Protein AF-A0A937D3V2-F1 (afdb_monomer_lite)

Structure (mmCIF, N/CA/C/O backbone):
data_AF-A0A937D3V2-F1
#
_entry.id   AF-A0A937D3V2-F1
#
loop_
_atom_site.group_PDB
_atom_site.id
_atom_site.type_symbol
_atom_site.label_atom_id
_atom_site.label_alt_id
_atom_site.label_comp_id
_atom_site.label_asym_id
_atom_site.label_entity_id
_atom_site.label_seq_id
_atom_site.pdbx_PDB_ins_code
_atom_site.Cartn_x
_atom_site.Cartn_y
_atom_site.Cartn_z
_atom_site.occupancy
_atom_site.B_iso_or_equiv
_atom_site.auth_seq_id
_atom_site.auth_comp_id
_atom_site.auth_asym_id
_atom_site.auth_atom_id
_atom_site.pdbx_PDB_model_num
ATOM 1 N N . MET A 1 1 ? -9.330 6.520 34.100 1.00 64.31 1 MET A N 1
ATOM 2 C CA . MET A 1 1 ? -9.256 5.216 33.395 1.00 64.31 1 MET A CA 1
ATOM 3 C C . MET A 1 1 ? -10.023 5.202 32.076 1.00 64.31 1 MET A C 1
ATOM 5 O O . MET A 1 1 ? -9.396 4.902 31.078 1.00 64.31 1 MET A O 1
ATOM 9 N N . VAL A 1 2 ? -11.310 5.580 32.024 1.00 70.69 2 VAL A N 1
ATOM 10 C CA . VAL A 1 2 ? -12.111 5.593 30.771 1.00 70.69 2 VAL A CA 1
ATOM 11 C C . VAL A 1 2 ? -11.516 6.501 29.679 1.00 70.69 2 VAL A C 1
ATOM 13 O O . VAL A 1 2 ? -11.455 6.108 28.523 1.00 70.69 2 VAL A O 1
ATOM 16 N N . ILE A 1 3 ? -11.021 7.685 30.055 1.00 79.56 3 ILE A N 1
ATOM 17 C CA . ILE A 1 3 ? -10.392 8.631 29.115 1.00 79.56 3 ILE A CA 1
ATOM 18 C C . ILE A 1 3 ? -9.061 8.080 28.572 1.00 79.56 3 ILE A C 1
ATOM 20 O O . ILE A 1 3 ? -8.783 8.209 27.387 1.00 79.56 3 ILE A O 1
ATOM 24 N N . LEU A 1 4 ? -8.272 7.401 29.416 1.00 80.62 4 LEU A N 1
ATOM 25 C CA . LEU A 1 4 ? -6.982 6.817 29.028 1.00 80.62 4 LEU A CA 1
ATOM 26 C C . LEU A 1 4 ? -7.155 5.642 28.048 1.00 80.62 4 LEU A C 1
ATOM 28 O O . LEU A 1 4 ? -6.421 5.560 27.070 1.00 80.62 4 LEU A O 1
ATOM 32 N N . SER A 1 5 ? -8.141 4.761 28.273 1.00 79.25 5 SER A N 1
ATOM 33 C CA . SER A 1 5 ? -8.431 3.654 27.348 1.00 79.25 5 SER A CA 1
ATOM 34 C C . SER A 1 5 ? -8.969 4.149 26.005 1.00 79.25 5 SER A C 1
ATOM 36 O O . SER A 1 5 ? -8.594 3.608 24.969 1.00 79.25 5 SER A O 1
ATOM 38 N N . GLY A 1 6 ? -9.799 5.199 26.011 1.00 78.81 6 GLY A N 1
ATOM 39 C CA . GLY A 1 6 ? -10.282 5.842 24.787 1.00 78.81 6 GLY A CA 1
ATOM 40 C C . GLY A 1 6 ? -9.163 6.515 23.986 1.00 78.81 6 GLY A C 1
ATOM 41 O O . GLY A 1 6 ? -9.109 6.355 22.771 1.00 78.81 6 GLY A O 1
ATOM 42 N N . LEU A 1 7 ? -8.232 7.199 24.662 1.00 87.12 7 LEU A N 1
ATOM 43 C CA . LEU A 1 7 ? -7.046 7.797 24.036 1.00 87.12 7 LEU A CA 1
ATOM 44 C C . LEU A 1 7 ? -6.135 6.743 23.401 1.00 87.12 7 LEU A C 1
ATOM 46 O O . LEU A 1 7 ? -5.733 6.909 22.254 1.00 87.12 7 LEU A O 1
ATOM 50 N N . LEU A 1 8 ? -5.847 5.648 24.112 1.00 85.44 8 LEU A N 1
ATOM 51 C CA . LEU A 1 8 ? -5.021 4.558 23.586 1.00 85.44 8 LEU A CA 1
ATOM 52 C C . LEU A 1 8 ? -5.670 3.894 22.363 1.00 85.44 8 LEU A C 1
ATOM 54 O O . LEU A 1 8 ? -5.000 3.677 21.356 1.00 85.44 8 LEU A O 1
ATOM 58 N N . PHE A 1 9 ? -6.978 3.621 22.429 1.00 86.31 9 PHE A N 1
ATOM 59 C CA . PHE A 1 9 ? -7.747 3.124 21.288 1.00 86.31 9 PHE A CA 1
ATOM 60 C C . PHE A 1 9 ? -7.677 4.094 20.104 1.00 86.31 9 PHE A C 1
ATOM 62 O O . PHE A 1 9 ? -7.380 3.668 18.994 1.00 86.31 9 PHE A O 1
ATOM 69 N N . GLY A 1 10 ? -7.904 5.389 20.341 1.00 84.19 10 GLY A N 1
ATOM 70 C CA . GLY A 1 10 ? -7.857 6.411 19.299 1.00 84.19 10 GLY A CA 1
ATOM 71 C C . GLY A 1 10 ? -6.494 6.481 18.616 1.00 84.19 10 GLY A C 1
ATOM 72 O O . GLY A 1 10 ? -6.436 6.504 17.392 1.00 84.19 10 GLY A O 1
ATOM 73 N N . LEU A 1 11 ? -5.402 6.438 19.388 1.00 87.94 11 LEU A N 1
ATOM 74 C CA . LEU A 1 11 ? -4.036 6.472 18.858 1.00 87.94 11 LEU A CA 1
ATOM 75 C C . LEU A 1 11 ? -3.717 5.231 18.013 1.00 87.94 11 LEU A C 1
ATOM 77 O O . LEU A 1 11 ? -3.179 5.351 16.915 1.00 87.94 11 LEU A O 1
ATOM 81 N N . LEU A 1 12 ? -4.081 4.045 18.510 1.00 84.00 12 LEU A N 1
ATOM 82 C CA . LEU A 1 12 ? -3.891 2.782 17.794 1.00 84.00 12 LEU A CA 1
ATOM 83 C C . LEU A 1 12 ? -4.742 2.723 16.525 1.00 84.00 12 LEU A C 1
ATOM 85 O O . LEU A 1 12 ? -4.252 2.286 15.491 1.00 84.00 12 LEU A O 1
ATOM 89 N N . ALA A 1 13 ? -5.987 3.199 16.578 1.00 83.69 13 ALA A N 1
ATOM 90 C CA . ALA A 1 13 ? -6.868 3.265 15.420 1.00 83.69 13 ALA A CA 1
ATOM 91 C C . ALA A 1 13 ? -6.346 4.252 14.365 1.00 83.69 13 ALA A C 1
ATOM 93 O O . ALA A 1 13 ? -6.393 3.941 13.176 1.00 83.69 13 ALA A O 1
ATOM 94 N N . LEU A 1 14 ? -5.810 5.405 14.782 1.00 87.62 14 LEU A N 1
ATOM 95 C CA . LEU A 1 14 ? -5.162 6.375 13.894 1.00 87.62 14 LEU A CA 1
ATOM 96 C C . LEU A 1 14 ? -3.923 5.784 13.227 1.00 87.62 14 LEU A C 1
ATOM 98 O O . LEU A 1 14 ? -3.788 5.882 12.012 1.00 87.62 14 LEU A O 1
ATOM 102 N N . LEU A 1 15 ? -3.052 5.134 14.001 1.00 86.94 15 LEU A N 1
ATOM 103 C CA . LEU A 1 15 ? -1.843 4.506 13.477 1.00 86.94 15 LEU A CA 1
ATOM 104 C C . LEU A 1 15 ? -2.177 3.352 12.521 1.00 86.94 15 LEU A C 1
ATOM 106 O O . LEU A 1 15 ? -1.596 3.255 11.446 1.00 86.94 15 LEU A O 1
ATOM 110 N N . TRP A 1 16 ? -3.152 2.517 12.883 1.00 84.38 16 TRP A N 1
ATOM 111 C CA . TRP A 1 16 ? -3.638 1.414 12.055 1.00 84.38 16 TRP A CA 1
ATOM 112 C C . TRP A 1 16 ? -4.267 1.907 10.749 1.00 84.38 16 TRP A C 1
ATOM 114 O O . TRP A 1 16 ? -3.955 1.401 9.673 1.00 84.38 16 TRP A O 1
ATOM 124 N N . THR A 1 17 ? -5.118 2.932 10.830 1.00 84.25 17 THR A N 1
ATOM 125 C CA . THR A 1 17 ? -5.784 3.520 9.660 1.00 84.25 17 THR A CA 1
ATOM 126 C C . THR A 1 17 ? -4.788 4.239 8.761 1.00 84.25 17 THR A C 1
ATOM 128 O O . THR A 1 17 ? -4.823 4.050 7.550 1.00 84.25 17 THR A O 1
ATOM 131 N N . GLY A 1 18 ? -3.862 5.004 9.342 1.00 83.94 18 GLY A N 1
ATOM 132 C CA . GLY A 1 18 ? -2.784 5.653 8.603 1.00 83.94 18 GLY A CA 1
ATOM 133 C C . GLY A 1 18 ? -1.865 4.642 7.918 1.00 83.94 18 GLY A C 1
ATOM 134 O O . GLY A 1 18 ? -1.518 4.830 6.758 1.00 83.94 18 GLY A O 1
ATOM 135 N N . GLY A 1 19 ? -1.532 3.537 8.592 1.00 78.69 19 GLY A N 1
ATOM 136 C CA . GLY A 1 19 ? -0.739 2.451 8.016 1.00 78.69 19 GLY A CA 1
ATOM 137 C C . GLY A 1 19 ? -1.438 1.756 6.846 1.00 78.69 19 GLY A C 1
ATOM 138 O O . GLY A 1 19 ? -0.831 1.577 5.793 1.00 78.69 19 GLY A O 1
ATOM 139 N N . ALA A 1 20 ? -2.723 1.419 6.995 1.00 83.19 20 ALA A N 1
ATOM 140 C CA . ALA A 1 20 ? -3.514 0.826 5.916 1.00 83.19 20 ALA A CA 1
ATOM 141 C C . ALA A 1 20 ? -3.646 1.774 4.713 1.00 83.19 20 ALA A C 1
ATOM 143 O O . ALA A 1 20 ? -3.481 1.345 3.574 1.00 83.19 20 ALA A O 1
ATOM 144 N N . PHE A 1 21 ? -3.879 3.065 4.969 1.00 86.06 21 PHE A N 1
ATOM 145 C CA . PHE A 1 21 ? -3.947 4.094 3.933 1.00 86.06 21 PHE A CA 1
ATOM 146 C C . PHE A 1 21 ? -2.617 4.238 3.183 1.00 86.06 21 PHE A C 1
ATOM 148 O O . PHE A 1 21 ? -2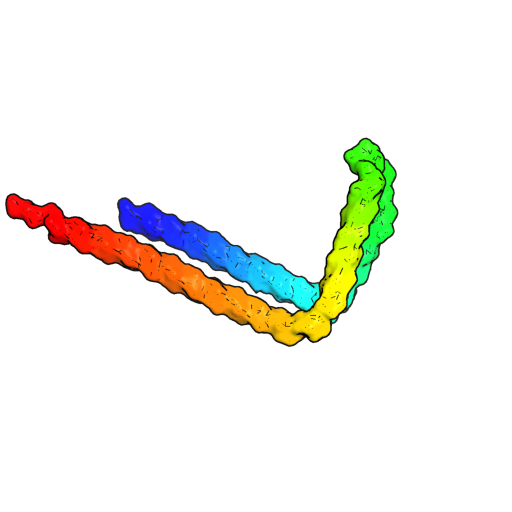.589 4.149 1.959 1.00 86.06 21 PHE A O 1
ATOM 155 N N . ALA A 1 22 ? -1.505 4.385 3.908 1.00 83.44 22 ALA A N 1
ATOM 156 C CA . ALA A 1 22 ? -0.179 4.513 3.309 1.00 83.44 22 ALA A CA 1
ATOM 157 C C . ALA A 1 22 ? 0.191 3.285 2.465 1.00 83.44 22 ALA A C 1
ATOM 159 O O . ALA A 1 22 ? 0.756 3.421 1.382 1.00 83.44 22 ALA A O 1
ATOM 160 N N . PHE A 1 23 ? -0.154 2.085 2.938 1.00 80.62 23 PHE A N 1
ATOM 161 C CA . PHE A 1 23 ? 0.087 0.855 2.193 1.00 80.62 23 PHE A CA 1
ATOM 162 C C . PHE A 1 23 ? -0.790 0.755 0.935 1.00 80.62 23 PHE A C 1
ATOM 164 O O . PHE A 1 23 ? -0.292 0.368 -0.120 1.00 80.62 23 PHE A O 1
ATOM 171 N N . ALA A 1 24 ? -2.069 1.138 1.011 1.00 82.00 24 ALA A N 1
ATOM 172 C CA . ALA A 1 24 ? -2.956 1.175 -0.153 1.00 82.00 24 ALA A CA 1
ATOM 173 C C . ALA A 1 24 ? -2.449 2.151 -1.229 1.00 82.00 24 ALA A C 1
ATOM 175 O O . ALA A 1 24 ? -2.351 1.765 -2.392 1.00 82.00 24 ALA A O 1
ATOM 176 N N . GLU A 1 25 ? -2.052 3.366 -0.837 1.00 85.12 25 GLU A N 1
ATOM 177 C CA . GLU A 1 25 ? -1.466 4.358 -1.749 1.00 85.12 25 GLU A CA 1
ATOM 178 C C . GLU A 1 25 ? -0.160 3.853 -2.375 1.00 85.12 25 GLU A C 1
ATOM 180 O O . GLU A 1 25 ? 0.016 3.945 -3.587 1.00 85.12 25 GLU A O 1
ATOM 185 N N . LEU A 1 26 ? 0.726 3.221 -1.593 1.00 82.19 26 LEU A N 1
ATOM 186 C CA . LEU A 1 26 ? 1.947 2.594 -2.116 1.00 82.19 26 LEU A CA 1
ATOM 187 C C . LEU A 1 26 ? 1.648 1.543 -3.193 1.00 82.19 26 LEU A C 1
ATOM 189 O O . LEU A 1 26 ? 2.311 1.517 -4.231 1.00 82.19 26 LEU A O 1
ATOM 193 N N . VAL A 1 27 ? 0.644 0.690 -2.970 1.00 82.31 27 VAL A N 1
ATOM 194 C CA . VAL A 1 27 ? 0.223 -0.325 -3.947 1.00 82.31 27 VAL A CA 1
ATOM 195 C C . VAL A 1 27 ? -0.379 0.329 -5.194 1.00 82.31 27 VAL A C 1
ATOM 197 O O . VAL A 1 27 ? -0.054 -0.079 -6.309 1.00 82.31 27 VAL A O 1
ATOM 200 N N . GLN A 1 28 ? -1.222 1.353 -5.037 1.00 81.94 28 GLN A N 1
ATOM 201 C CA . GLN A 1 28 ? -1.853 2.050 -6.162 1.00 81.94 28 GLN A CA 1
ATOM 202 C C . GLN A 1 28 ? -0.835 2.820 -7.009 1.00 81.94 28 GLN A C 1
ATOM 204 O O . GLN A 1 28 ? -0.833 2.678 -8.234 1.00 81.94 28 GLN A O 1
ATOM 209 N N . TRP A 1 29 ? 0.061 3.580 -6.378 1.00 80.69 29 TRP A N 1
ATOM 210 C CA . TRP A 1 29 ? 1.124 4.310 -7.071 1.00 80.69 29 TRP A CA 1
ATOM 211 C C . TRP A 1 29 ? 2.109 3.353 -7.730 1.00 80.69 29 TRP A C 1
ATOM 213 O O . TRP A 1 29 ? 2.498 3.575 -8.873 1.00 80.69 29 TRP A O 1
ATOM 223 N N . GLY A 1 30 ? 2.464 2.254 -7.057 1.00 77.69 30 GLY A N 1
ATOM 224 C CA . GLY A 1 30 ? 3.295 1.200 -7.633 1.00 77.69 30 GLY A CA 1
ATOM 225 C C . GLY A 1 30 ? 2.657 0.585 -8.879 1.00 77.69 30 GLY A C 1
ATOM 226 O O . GLY A 1 30 ? 3.308 0.471 -9.916 1.00 77.69 30 GLY A O 1
ATOM 227 N N . ALA A 1 31 ? 1.364 0.261 -8.825 1.00 76.81 31 ALA A N 1
ATOM 228 C CA . ALA A 1 31 ? 0.634 -0.276 -9.970 1.00 76.81 31 ALA A CA 1
ATOM 229 C C . ALA A 1 31 ? 0.554 0.724 -11.139 1.00 76.81 31 ALA A C 1
ATOM 231 O O . ALA A 1 31 ? 0.760 0.335 -12.286 1.00 76.81 31 ALA A O 1
ATOM 232 N N . GLN A 1 32 ? 0.314 2.012 -10.869 1.00 76.12 32 GLN A N 1
ATOM 233 C CA . GLN A 1 32 ? 0.308 3.066 -11.894 1.00 76.12 32 GLN A CA 1
ATOM 234 C C . GLN A 1 32 ? 1.697 3.296 -12.507 1.00 76.12 32 GLN A C 1
ATOM 236 O O . GLN A 1 32 ? 1.827 3.418 -13.727 1.00 76.12 32 GLN A O 1
ATOM 241 N N . ALA A 1 33 ? 2.746 3.313 -11.682 1.00 75.88 33 ALA A N 1
ATOM 242 C CA . ALA A 1 33 ? 4.130 3.431 -12.128 1.00 75.88 33 ALA A CA 1
ATOM 243 C C . ALA A 1 33 ? 4.516 2.269 -13.056 1.00 75.88 33 ALA A C 1
ATOM 245 O O . ALA A 1 33 ? 5.103 2.493 -14.113 1.00 75.88 33 ALA A O 1
ATOM 246 N N . LEU A 1 34 ? 4.110 1.044 -12.716 1.00 72.94 34 LEU A N 1
ATOM 247 C CA . LEU A 1 34 ? 4.319 -0.134 -13.557 1.00 72.94 34 LEU A CA 1
ATOM 248 C C . LEU A 1 34 ? 3.484 -0.086 -14.848 1.00 72.94 34 LEU A C 1
ATOM 250 O O . LEU A 1 34 ? 4.009 -0.381 -15.918 1.00 72.94 34 LEU A O 1
ATOM 254 N N . ALA A 1 35 ? 2.215 0.332 -14.773 1.00 72.25 35 ALA A N 1
ATOM 255 C CA . ALA A 1 35 ? 1.322 0.427 -15.932 1.00 72.25 35 ALA A CA 1
ATOM 256 C C . ALA A 1 35 ? 1.761 1.497 -16.944 1.00 72.25 35 ALA A C 1
ATOM 258 O O . ALA A 1 35 ? 1.588 1.318 -18.147 1.00 72.25 35 ALA A O 1
ATOM 259 N N . SER A 1 36 ? 2.346 2.601 -16.470 1.00 73.44 36 SER A N 1
ATOM 260 C CA . SER A 1 36 ? 2.877 3.658 -17.337 1.00 73.44 36 SER A CA 1
ATOM 261 C C . SER A 1 36 ? 4.165 3.262 -18.067 1.00 73.44 36 SER A C 1
ATOM 263 O O . SER A 1 36 ? 4.513 3.915 -19.050 1.00 73.44 36 SER A O 1
ATOM 265 N N . GLY A 1 37 ? 4.882 2.225 -17.603 1.00 67.25 37 GLY A N 1
ATOM 266 C CA . GLY A 1 37 ? 6.162 1.744 -18.146 1.00 67.25 37 GLY A CA 1
ATOM 267 C C . GLY A 1 37 ? 7.341 2.709 -17.944 1.00 67.25 37 GLY A C 1
ATOM 268 O O . GLY A 1 37 ? 8.416 2.304 -17.505 1.00 67.25 37 GLY A O 1
ATOM 269 N N . GLY A 1 38 ? 7.123 4.006 -18.165 1.00 73.56 38 GLY A N 1
ATOM 270 C CA . GLY A 1 38 ? 8.148 5.045 -18.126 1.00 73.56 38 GLY A CA 1
ATOM 271 C C . GLY A 1 38 ? 8.770 5.279 -16.750 1.00 73.56 38 GLY A C 1
ATOM 272 O O . GLY A 1 38 ? 9.921 5.703 -16.675 1.00 73.56 38 GLY A O 1
ATOM 273 N N . ALA A 1 39 ? 8.073 4.967 -15.652 1.00 74.75 39 ALA A N 1
ATOM 274 C CA . ALA A 1 39 ? 8.644 5.088 -14.309 1.00 74.75 39 ALA A CA 1
ATOM 275 C C . ALA A 1 39 ? 9.756 4.052 -14.057 1.00 74.75 39 ALA A C 1
ATOM 277 O O . ALA A 1 39 ? 10.786 4.384 -13.469 1.00 74.75 39 ALA A O 1
ATOM 278 N N . VAL A 1 40 ? 9.584 2.820 -14.554 1.00 75.69 40 VAL A N 1
ATOM 279 C CA . VAL A 1 40 ? 10.596 1.754 -14.457 1.00 75.69 40 VAL A CA 1
ATOM 280 C C . VAL A 1 40 ? 11.814 2.101 -15.308 1.00 75.69 40 VAL A C 1
ATOM 282 O O . VAL A 1 40 ? 12.943 1.978 -14.837 1.00 75.69 40 VAL A O 1
ATOM 285 N N . ASP A 1 41 ? 11.597 2.603 -16.525 1.00 79.38 41 ASP A N 1
ATOM 286 C CA . ASP A 1 41 ? 12.685 3.011 -17.420 1.00 79.38 41 ASP A CA 1
ATOM 287 C C . ASP A 1 41 ? 13.452 4.229 -16.869 1.00 79.38 41 ASP A C 1
ATOM 289 O O . ASP A 1 41 ? 14.682 4.267 -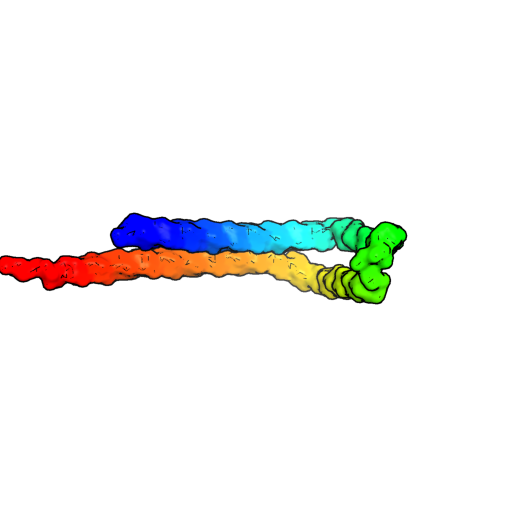16.920 1.00 79.38 41 ASP A O 1
ATOM 293 N N . THR A 1 42 ? 12.752 5.183 -16.245 1.00 82.81 42 THR A N 1
ATOM 294 C CA . THR A 1 42 ? 13.372 6.337 -15.568 1.00 82.81 42 THR A CA 1
ATOM 295 C C . THR A 1 42 ? 14.203 5.899 -14.360 1.00 82.81 42 THR A C 1
ATOM 297 O O . THR A 1 42 ? 15.344 6.334 -14.204 1.00 82.81 42 THR A O 1
ATOM 300 N N . ALA A 1 43 ? 13.671 5.004 -13.519 1.00 80.19 43 ALA A N 1
ATOM 301 C CA . ALA A 1 43 ? 14.394 4.459 -12.370 1.00 80.19 43 ALA A CA 1
ATOM 302 C C . ALA A 1 43 ? 15.644 3.678 -12.803 1.00 80.19 43 ALA A C 1
ATOM 304 O O . ALA A 1 43 ? 16.705 3.811 -12.190 1.00 80.19 43 ALA A O 1
ATOM 305 N N . ARG A 1 44 ? 15.546 2.919 -13.902 1.00 83.00 44 ARG A N 1
ATOM 306 C CA . ARG A 1 44 ? 16.682 2.214 -14.505 1.00 83.00 44 ARG A CA 1
ATOM 307 C C . ARG A 1 44 ? 17.749 3.193 -14.991 1.00 83.00 44 ARG A C 1
ATOM 309 O O . ARG A 1 44 ? 18.920 3.007 -14.677 1.00 83.00 44 ARG A O 1
ATOM 316 N N . GLY A 1 45 ? 17.341 4.261 -15.681 1.00 84.06 45 GLY A N 1
ATOM 317 C CA . GLY A 1 45 ? 18.241 5.322 -16.134 1.00 84.06 45 GLY A CA 1
ATOM 318 C C . GLY A 1 45 ? 19.028 5.952 -14.983 1.00 84.06 45 GLY A C 1
ATOM 319 O O . GLY A 1 45 ? 20.250 6.069 -15.068 1.00 84.06 45 GLY A O 1
ATOM 320 N N . LEU A 1 46 ? 18.352 6.265 -13.873 1.00 83.69 46 LEU A N 1
ATOM 321 C CA . LEU A 1 46 ? 18.983 6.800 -12.661 1.00 83.69 46 LEU A CA 1
ATOM 322 C C . LEU A 1 46 ? 19.948 5.804 -12.005 1.00 83.69 46 LEU A C 1
ATOM 324 O O . LEU A 1 46 ? 21.036 6.196 -11.588 1.00 83.69 46 LEU A O 1
ATOM 328 N N . ALA A 1 47 ? 19.581 4.521 -11.944 1.00 81.94 47 ALA A N 1
ATOM 329 C CA . ALA A 1 47 ? 20.431 3.474 -11.377 1.00 81.94 47 ALA A CA 1
ATOM 330 C C . ALA A 1 47 ? 21.715 3.242 -12.192 1.00 81.94 47 ALA A C 1
ATOM 332 O O . ALA A 1 47 ? 22.718 2.812 -11.631 1.00 81.94 47 ALA A O 1
ATOM 333 N N . THR A 1 48 ? 21.703 3.551 -13.492 1.00 82.88 48 THR A N 1
ATOM 334 C CA . THR A 1 48 ? 22.871 3.430 -14.381 1.00 82.88 48 THR A CA 1
ATOM 335 C C . THR A 1 48 ? 23.714 4.699 -14.495 1.00 82.88 48 THR A C 1
ATOM 337 O O . THR A 1 48 ? 24.720 4.693 -15.206 1.00 82.88 48 THR A O 1
ATOM 340 N N . LEU A 1 49 ? 23.330 5.794 -13.826 1.00 85.19 49 LEU A N 1
ATOM 341 C CA . LEU A 1 49 ? 24.116 7.021 -13.880 1.00 85.19 49 LEU A CA 1
ATOM 342 C C . LEU A 1 49 ? 25.525 6.784 -13.317 1.00 85.19 49 LEU A C 1
ATOM 344 O O . LEU A 1 49 ? 25.677 6.128 -12.278 1.00 85.19 49 LEU A O 1
ATOM 348 N N . PRO A 1 50 ? 26.564 7.328 -13.976 1.00 82.69 50 PRO A N 1
ATOM 349 C CA . PRO A 1 50 ? 27.918 7.231 -13.468 1.00 82.69 50 PRO A CA 1
ATOM 350 C C . PRO A 1 50 ? 27.995 7.889 -12.091 1.00 82.69 50 PRO A C 1
ATOM 352 O O . PRO A 1 50 ? 27.538 9.017 -11.891 1.00 82.69 50 PRO A O 1
ATOM 355 N N . VAL A 1 51 ? 28.580 7.163 -11.140 1.00 82.88 51 VAL A N 1
ATOM 356 C CA . VAL A 1 51 ? 28.716 7.612 -9.756 1.00 82.88 51 VAL A CA 1
ATOM 357 C C . VAL A 1 51 ? 29.648 8.827 -9.727 1.00 82.88 51 VAL A C 1
ATOM 359 O O . VAL A 1 51 ? 30.785 8.732 -10.198 1.00 82.88 51 VAL A O 1
ATOM 362 N N . PRO A 1 52 ? 29.207 9.976 -9.188 1.00 84.50 52 PRO A N 1
ATOM 363 C CA . PRO A 1 52 ? 30.056 11.149 -9.083 1.00 84.50 52 PRO A CA 1
ATOM 364 C C . PRO A 1 52 ? 31.332 10.876 -8.283 1.00 84.50 52 PRO A C 1
ATOM 366 O O . PRO A 1 52 ? 31.311 10.207 -7.252 1.00 84.50 52 PRO A O 1
ATOM 369 N N . GLN A 1 53 ? 32.441 11.470 -8.718 1.00 81.38 53 GLN A N 1
ATOM 370 C CA . GLN A 1 53 ? 33.776 11.247 -8.146 1.00 81.38 53 GLN A CA 1
ATOM 371 C C . GLN A 1 53 ? 33.848 11.571 -6.647 1.00 81.38 53 GLN A C 1
ATOM 373 O O . GLN A 1 53 ? 34.583 10.935 -5.900 1.00 81.38 53 GLN A O 1
ATOM 378 N N . TRP A 1 54 ? 33.051 12.540 -6.192 1.00 85.69 54 TRP A N 1
ATOM 379 C CA . TRP A 1 54 ? 32.981 12.907 -4.784 1.00 85.69 54 TRP A CA 1
ATOM 380 C C . TRP A 1 54 ? 32.345 11.814 -3.916 1.00 85.69 54 TRP A C 1
ATOM 382 O O . TRP A 1 54 ? 32.700 11.737 -2.751 1.00 85.69 54 TRP A O 1
ATOM 392 N N . ILE A 1 55 ? 31.473 10.945 -4.449 1.00 83.06 55 ILE A N 1
ATOM 393 C CA . ILE A 1 55 ? 30.911 9.796 -3.708 1.00 83.06 55 ILE A CA 1
ATOM 394 C C . ILE A 1 55 ? 31.978 8.726 -3.488 1.00 83.06 55 ILE A C 1
ATOM 396 O O . ILE A 1 55 ? 32.035 8.134 -2.412 1.00 83.06 55 ILE A O 1
ATOM 400 N N . ALA A 1 56 ? 32.856 8.520 -4.473 1.00 78.62 56 ALA A N 1
ATOM 401 C CA . ALA A 1 56 ? 33.937 7.538 -4.392 1.00 78.62 56 ALA A CA 1
ATOM 402 C C . ALA A 1 56 ? 34.949 7.837 -3.267 1.00 78.62 56 ALA A C 1
ATOM 404 O O . ALA A 1 56 ? 35.692 6.950 -2.864 1.00 78.62 56 ALA A O 1
ATOM 405 N N . LEU A 1 57 ? 34.963 9.067 -2.734 1.00 83.94 57 LEU A N 1
ATOM 406 C CA . LEU A 1 57 ? 35.772 9.445 -1.570 1.00 83.94 57 LEU A CA 1
ATOM 407 C C . LEU A 1 57 ? 35.198 8.927 -0.239 1.00 83.94 57 LEU A C 1
ATOM 409 O O . LEU A 1 57 ? 35.936 8.840 0.739 1.00 83.94 57 LEU A O 1
ATOM 413 N N . TRP A 1 58 ? 33.902 8.603 -0.191 1.00 88.44 58 TRP A N 1
ATOM 414 C CA . TRP A 1 58 ? 33.189 8.233 1.041 1.00 88.44 58 TRP A CA 1
ATOM 415 C C . TRP A 1 58 ? 32.593 6.824 1.005 1.00 88.44 58 TRP A C 1
ATOM 417 O O . TRP A 1 58 ? 32.280 6.273 2.058 1.00 88.44 58 TRP A O 1
ATOM 427 N N . VAL A 1 59 ? 32.405 6.246 -0.184 1.00 86.44 59 VAL A N 1
ATOM 428 C CA . VAL A 1 59 ? 31.714 4.966 -0.374 1.00 86.44 59 VAL A CA 1
ATOM 429 C C . VAL A 1 59 ? 32.541 4.054 -1.270 1.00 86.44 59 VAL A C 1
ATOM 431 O O . VAL A 1 59 ? 32.981 4.463 -2.344 1.00 86.44 59 VAL A O 1
ATOM 434 N N . ASP A 1 60 ? 32.712 2.803 -0.837 1.00 89.06 60 ASP A N 1
ATOM 435 C CA . ASP A 1 60 ? 33.374 1.762 -1.624 1.00 89.06 60 ASP A CA 1
ATOM 436 C C . ASP A 1 60 ? 32.638 1.560 -2.969 1.00 89.06 60 ASP A C 1
ATOM 438 O O . ASP A 1 60 ? 31.430 1.287 -2.969 1.00 89.06 60 ASP A O 1
ATOM 442 N N . PRO A 1 61 ? 33.332 1.659 -4.118 1.00 84.44 61 PRO A N 1
ATOM 443 C CA . PRO A 1 61 ? 32.745 1.397 -5.429 1.00 84.44 61 PRO A CA 1
ATOM 444 C C . PRO A 1 61 ? 32.035 0.041 -5.532 1.00 84.44 61 PRO A C 1
ATOM 446 O O . PRO A 1 61 ? 31.012 -0.057 -6.212 1.00 84.44 61 PRO A O 1
ATOM 449 N N . ALA A 1 62 ? 32.525 -0.989 -4.835 1.00 87.19 62 ALA A N 1
ATOM 450 C CA . ALA A 1 62 ? 31.904 -2.309 -4.813 1.00 87.19 62 ALA A CA 1
ATOM 451 C C . ALA A 1 62 ? 30.521 -2.283 -4.144 1.00 87.19 62 ALA A C 1
ATOM 453 O O . ALA A 1 62 ? 29.595 -2.936 -4.625 1.00 87.19 62 ALA A O 1
ATOM 454 N N . LEU A 1 63 ? 30.340 -1.483 -3.085 1.00 86.88 63 LEU A N 1
ATOM 455 C CA . LEU A 1 63 ? 29.037 -1.303 -2.435 1.00 86.88 63 LEU A CA 1
ATOM 456 C C . LEU A 1 63 ? 28.056 -0.556 -3.334 1.00 86.88 63 LEU A C 1
ATOM 458 O O . LEU A 1 63 ? 26.876 -0.903 -3.372 1.00 86.88 63 LEU A O 1
ATOM 462 N N . VAL A 1 64 ? 28.531 0.441 -4.083 1.00 86.31 64 VAL A N 1
ATOM 463 C CA . VAL A 1 64 ? 27.670 1.180 -5.014 1.00 86.31 64 VAL A CA 1
ATOM 464 C C . VAL A 1 64 ? 27.221 0.286 -6.167 1.00 86.31 64 VAL A C 1
ATOM 466 O O . VAL A 1 64 ? 26.036 0.266 -6.493 1.00 86.31 64 VAL A O 1
ATOM 469 N N . GLN A 1 65 ? 28.126 -0.512 -6.736 1.00 87.12 65 GLN A N 1
ATOM 470 C CA . GLN A 1 65 ? 27.775 -1.484 -7.775 1.00 87.12 65 GLN A CA 1
ATOM 471 C C . GLN A 1 65 ? 26.830 -2.568 -7.249 1.00 87.12 65 GLN A C 1
ATOM 473 O O . GLN A 1 65 ? 25.855 -2.906 -7.919 1.00 87.12 65 GLN A O 1
ATOM 478 N N . ALA A 1 66 ? 27.059 -3.069 -6.030 1.00 87.88 66 ALA A N 1
ATOM 479 C CA . ALA A 1 66 ? 26.148 -4.004 -5.381 1.00 87.88 66 ALA A CA 1
ATOM 480 C C . ALA A 1 66 ? 24.748 -3.386 -5.219 1.00 87.88 66 ALA A C 1
ATOM 482 O O . ALA A 1 66 ? 23.760 -3.998 -5.621 1.00 87.88 66 ALA A O 1
ATOM 483 N N . ALA A 1 67 ? 24.649 -2.146 -4.734 1.00 85.88 67 ALA A N 1
ATOM 484 C CA . ALA A 1 67 ? 23.375 -1.442 -4.604 1.00 85.88 67 ALA A CA 1
ATOM 485 C C . ALA A 1 67 ? 22.674 -1.249 -5.959 1.00 85.88 67 ALA A C 1
ATOM 487 O O . ALA A 1 67 ? 21.490 -1.561 -6.084 1.00 85.88 67 ALA A O 1
ATOM 488 N N . GLN A 1 68 ? 23.400 -0.806 -6.990 1.00 88.88 68 GLN A N 1
ATOM 489 C CA . GLN A 1 68 ? 22.865 -0.676 -8.349 1.00 88.88 68 GLN A CA 1
ATOM 490 C C . GLN A 1 68 ? 22.356 -2.022 -8.879 1.00 88.88 68 GLN A C 1
ATOM 492 O O . GLN A 1 68 ? 21.256 -2.086 -9.420 1.00 88.88 68 GLN A O 1
ATOM 497 N N . SER A 1 69 ? 23.101 -3.112 -8.668 1.00 88.62 69 SER A N 1
ATOM 498 C CA . SER A 1 69 ? 22.688 -4.453 -9.099 1.00 88.62 69 SER A CA 1
ATOM 499 C C . SER A 1 69 ? 21.432 -4.950 -8.381 1.00 88.62 69 SER A C 1
ATOM 501 O O . SER A 1 69 ? 20.548 -5.505 -9.027 1.00 88.62 69 SER A O 1
ATOM 503 N N . VAL A 1 70 ? 21.295 -4.683 -7.077 1.00 89.06 70 VAL A N 1
ATOM 504 C CA . VAL A 1 70 ? 20.090 -5.016 -6.302 1.00 89.06 70 VAL A CA 1
ATOM 505 C C . VAL A 1 70 ? 18.888 -4.221 -6.804 1.00 89.06 70 VAL A C 1
ATOM 507 O O . VAL A 1 70 ? 17.809 -4.786 -6.981 1.00 89.06 70 VAL A O 1
ATOM 510 N N . VAL A 1 71 ? 19.065 -2.926 -7.078 1.00 86.44 71 VAL A N 1
ATOM 511 C CA . VAL A 1 71 ? 18.003 -2.078 -7.639 1.00 86.44 71 VAL A CA 1
ATOM 512 C C . VAL A 1 71 ? 17.566 -2.606 -9.004 1.00 86.44 71 VAL A C 1
ATOM 514 O O . VAL A 1 71 ? 16.373 -2.799 -9.223 1.00 86.44 71 VAL A O 1
ATOM 517 N N . LEU A 1 72 ? 18.509 -2.902 -9.901 1.00 89.69 72 LEU A N 1
ATOM 518 C CA . LEU A 1 72 ? 18.210 -3.441 -11.229 1.00 89.69 72 LEU A CA 1
ATOM 519 C C . LEU A 1 72 ? 17.515 -4.806 -11.156 1.00 89.69 72 LEU A C 1
ATOM 521 O O . LEU A 1 72 ? 16.494 -4.994 -11.812 1.00 89.69 72 LEU A O 1
ATOM 525 N N . TRP A 1 73 ? 18.004 -5.715 -10.308 1.00 89.06 73 TRP A N 1
ATOM 526 C CA . TRP A 1 73 ? 17.381 -7.019 -10.074 1.00 89.06 73 TRP A CA 1
ATOM 527 C C . TRP A 1 73 ? 15.942 -6.880 -9.565 1.00 89.06 73 TRP A C 1
ATOM 529 O O . TRP A 1 73 ? 15.042 -7.571 -10.034 1.00 89.06 73 TRP A O 1
ATOM 539 N N . THR A 1 74 ? 15.704 -5.933 -8.656 1.00 82.56 74 THR A N 1
ATOM 540 C CA . THR A 1 74 ? 14.364 -5.655 -8.122 1.00 82.56 74 THR A CA 1
ATOM 541 C C . THR A 1 74 ? 13.432 -5.111 -9.205 1.00 82.56 74 THR A C 1
ATOM 543 O O . THR A 1 74 ? 12.276 -5.523 -9.284 1.00 82.56 74 THR A O 1
ATOM 546 N N . LEU A 1 75 ? 13.922 -4.205 -10.057 1.00 83.62 75 LEU A N 1
ATOM 547 C CA . LEU A 1 75 ? 13.151 -3.653 -11.175 1.00 83.62 75 LEU A CA 1
ATOM 548 C C . LEU A 1 75 ? 12.802 -4.727 -12.215 1.00 83.62 75 LEU A C 1
ATOM 550 O O . LEU A 1 75 ? 11.683 -4.729 -12.725 1.00 83.62 75 LEU A O 1
ATOM 554 N N . ASP A 1 76 ? 13.723 -5.648 -12.504 1.00 84.81 76 ASP A N 1
ATOM 555 C CA . ASP A 1 76 ? 13.476 -6.761 -13.425 1.00 84.81 76 ASP A CA 1
ATOM 556 C C . ASP A 1 76 ? 12.471 -7.762 -12.841 1.00 84.81 76 ASP A C 1
ATOM 558 O O . ASP A 1 76 ? 11.485 -8.086 -13.504 1.00 84.81 76 ASP A O 1
ATOM 562 N N . ALA A 1 77 ? 12.623 -8.147 -11.569 1.00 82.88 77 ALA A N 1
ATOM 563 C CA . ALA A 1 77 ? 11.654 -8.993 -10.872 1.00 82.88 77 ALA A CA 1
ATOM 564 C C . ALA A 1 77 ? 10.252 -8.354 -10.830 1.00 82.88 77 ALA A C 1
ATOM 566 O O . ALA A 1 77 ? 9.241 -9.024 -11.045 1.00 82.88 77 ALA A O 1
ATOM 567 N N . ALA A 1 78 ? 10.176 -7.039 -10.601 1.00 75.94 78 ALA A N 1
ATOM 568 C CA . ALA A 1 78 ? 8.917 -6.303 -10.637 1.00 75.94 78 ALA A CA 1
ATOM 569 C C . ALA A 1 78 ? 8.297 -6.308 -12.040 1.00 75.94 78 ALA A C 1
ATOM 571 O O . ALA A 1 78 ? 7.092 -6.524 -12.160 1.00 75.94 78 ALA A O 1
ATOM 572 N N . ARG A 1 79 ? 9.106 -6.117 -13.094 1.00 75.44 79 ARG A N 1
ATOM 573 C CA . ARG A 1 79 ? 8.670 -6.132 -14.500 1.00 75.44 79 ARG A CA 1
ATOM 574 C C . ARG A 1 79 ? 8.122 -7.495 -14.919 1.00 75.44 79 ARG A C 1
ATOM 576 O O . ARG A 1 79 ? 7.087 -7.550 -15.579 1.00 75.44 79 ARG A O 1
ATOM 583 N N . GLU A 1 80 ? 8.775 -8.579 -14.512 1.00 79.25 80 GLU A N 1
ATOM 584 C CA . GLU A 1 80 ? 8.308 -9.949 -14.756 1.00 79.25 80 GLU A CA 1
ATOM 585 C C . GLU A 1 80 ? 6.999 -10.259 -14.019 1.00 79.25 80 GLU A C 1
ATOM 587 O O . GLU A 1 80 ? 6.160 -10.996 -14.535 1.00 79.25 80 GLU A O 1
ATOM 592 N N . ALA A 1 81 ? 6.779 -9.651 -12.851 1.00 72.81 81 ALA A N 1
ATOM 593 C CA . ALA A 1 81 ? 5.546 -9.799 -12.082 1.00 72.81 81 ALA A CA 1
ATOM 594 C C . ALA A 1 81 ? 4.369 -8.944 -12.608 1.00 72.81 81 ALA A C 1
ATOM 596 O O . ALA A 1 81 ? 3.215 -9.237 -12.278 1.00 72.81 81 ALA A O 1
ATOM 597 N N . VAL A 1 82 ? 4.610 -7.923 -13.450 1.00 69.06 82 VAL A N 1
ATOM 598 C CA . VAL A 1 82 ? 3.573 -7.013 -14.000 1.00 69.06 82 VAL A CA 1
ATOM 599 C C . VAL A 1 82 ? 2.350 -7.735 -14.593 1.00 69.06 82 VAL A C 1
ATOM 601 O O . VAL A 1 82 ? 1.229 -7.337 -14.258 1.00 69.06 82 VAL A O 1
ATOM 604 N N . PRO A 1 83 ? 2.489 -8.793 -15.421 1.00 68.00 83 PRO A N 1
ATOM 605 C CA . PRO A 1 83 ? 1.343 -9.480 -16.020 1.00 68.00 83 PRO A CA 1
ATOM 606 C C . PRO A 1 83 ? 0.412 -10.120 -14.980 1.00 68.00 83 PRO A C 1
ATOM 608 O O . PRO A 1 83 ? -0.801 -10.152 -15.176 1.00 68.00 83 PRO A O 1
ATOM 611 N N . MET A 1 84 ? 0.956 -10.593 -13.851 1.00 65.12 84 MET A N 1
ATOM 612 C CA . MET A 1 84 ? 0.166 -11.130 -12.735 1.00 65.12 84 MET A CA 1
ATOM 613 C C . MET A 1 84 ? -0.432 -10.013 -11.865 1.00 65.12 84 MET A C 1
ATOM 615 O O . MET A 1 84 ? -1.539 -10.154 -11.343 1.00 65.12 84 MET A O 1
ATOM 619 N N . LEU A 1 85 ? 0.265 -8.880 -11.734 1.00 63.19 85 LEU A N 1
ATOM 620 C CA . LEU A 1 85 ? -0.135 -7.756 -10.883 1.00 63.19 85 LEU A CA 1
ATOM 621 C C . LEU A 1 85 ? -1.299 -6.929 -11.442 1.00 63.19 85 LEU A C 1
ATOM 623 O O . LEU A 1 85 ? -2.076 -6.395 -10.655 1.00 63.19 85 LEU A O 1
ATOM 627 N N . GLY A 1 86 ? -1.475 -6.851 -12.765 1.00 62.84 86 GLY A N 1
ATOM 628 C CA . GLY A 1 86 ? -2.549 -6.052 -13.377 1.00 62.84 86 GLY A CA 1
ATOM 629 C C . GLY A 1 86 ? -3.964 -6.442 -12.921 1.00 62.84 86 GLY A C 1
ATOM 630 O O . GLY A 1 86 ? -4.819 -5.575 -12.758 1.00 62.84 86 GLY A O 1
ATOM 631 N N . SER A 1 87 ? -4.203 -7.729 -12.639 1.00 63.56 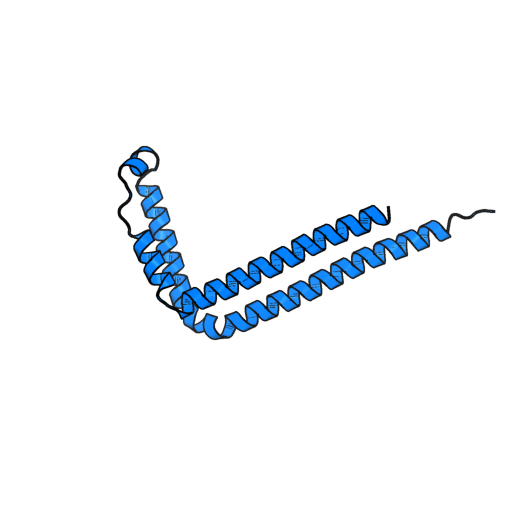87 SER A N 1
ATOM 632 C CA . SER A 1 87 ? -5.464 -8.203 -12.045 1.00 63.56 87 SER A CA 1
ATOM 633 C C . SER A 1 87 ? -5.420 -8.245 -10.511 1.00 63.56 87 SER A C 1
ATOM 635 O O . SER A 1 87 ? -6.429 -7.978 -9.861 1.00 63.56 87 SER A O 1
ATOM 637 N N . ALA A 1 88 ? -4.255 -8.519 -9.916 1.00 65.94 88 ALA A N 1
ATOM 638 C CA . ALA A 1 88 ? -4.096 -8.676 -8.471 1.00 65.94 88 ALA A CA 1
ATOM 639 C C . ALA A 1 88 ? -4.031 -7.351 -7.691 1.00 65.94 88 ALA A C 1
ATOM 641 O O . ALA A 1 88 ? -4.386 -7.335 -6.517 1.00 65.94 88 ALA A O 1
ATOM 642 N N . ALA A 1 89 ? -3.628 -6.233 -8.305 1.00 65.94 89 ALA A N 1
ATOM 643 C CA . ALA A 1 89 ? -3.502 -4.938 -7.627 1.00 65.94 89 ALA A CA 1
ATOM 644 C C . ALA A 1 89 ? -4.851 -4.426 -7.087 1.00 65.94 89 ALA A C 1
ATOM 646 O O . ALA A 1 89 ? -4.922 -3.941 -5.959 1.00 65.94 89 ALA A O 1
ATOM 647 N N . GLY A 1 90 ? -5.940 -4.610 -7.845 1.00 67.06 90 GLY A N 1
ATOM 648 C CA . GLY A 1 90 ? -7.294 -4.295 -7.373 1.00 67.06 90 GLY A CA 1
ATOM 649 C C . GLY A 1 90 ? -7.712 -5.160 -6.178 1.00 67.06 90 GLY A C 1
ATOM 650 O O . GLY A 1 90 ? -8.273 -4.654 -5.206 1.00 67.06 90 GLY A O 1
ATOM 651 N N . TRP A 1 91 ? -7.369 -6.452 -6.204 1.00 75.56 91 TRP A N 1
ATOM 652 C CA . TRP A 1 91 ? -7.624 -7.377 -5.096 1.00 75.56 91 TRP A CA 1
ATOM 653 C C . TRP A 1 91 ? -6.753 -7.095 -3.871 1.00 75.56 91 TRP A C 1
ATOM 655 O O . TRP A 1 91 ? -7.236 -7.221 -2.752 1.00 75.56 91 TRP A O 1
ATOM 665 N N . LEU A 1 92 ? -5.503 -6.667 -4.057 1.00 75.06 92 LEU A N 1
ATOM 666 C CA . LEU A 1 92 ? -4.605 -6.256 -2.977 1.00 75.06 92 LEU A CA 1
ATOM 667 C C . LEU A 1 92 ? -5.166 -5.048 -2.229 1.00 75.06 92 LEU A C 1
ATOM 669 O O . LEU A 1 92 ? -5.254 -5.085 -1.006 1.00 75.06 92 LEU A O 1
ATOM 673 N N . VAL A 1 93 ? -5.621 -4.018 -2.945 1.00 75.94 93 VAL A N 1
ATOM 674 C CA . VAL A 1 93 ? -6.269 -2.854 -2.320 1.00 75.94 93 VAL A CA 1
ATOM 675 C C . VAL A 1 93 ? -7.550 -3.270 -1.590 1.00 75.94 93 VAL A C 1
ATOM 677 O O . VAL A 1 93 ? -7.764 -2.867 -0.447 1.00 75.94 93 VAL A O 1
ATOM 680 N N . ALA A 1 94 ? -8.382 -4.128 -2.190 1.00 79.31 94 ALA A N 1
ATOM 681 C CA . ALA A 1 94 ? -9.579 -4.649 -1.527 1.00 79.31 94 ALA A CA 1
ATOM 682 C C . ALA A 1 94 ? -9.244 -5.440 -0.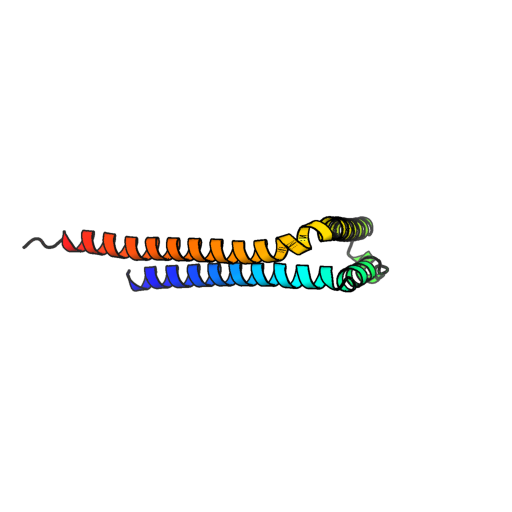245 1.00 79.31 94 ALA A C 1
ATOM 684 O O . ALA A 1 94 ? -9.885 -5.242 0.786 1.00 79.31 94 ALA A O 1
ATOM 685 N N . LEU A 1 95 ? -8.210 -6.287 -0.273 1.00 80.00 95 LEU A N 1
ATOM 686 C CA . LEU A 1 95 ? -7.727 -7.035 0.891 1.00 80.00 95 LEU A CA 1
ATOM 687 C C . LEU A 1 95 ? -7.214 -6.111 2.000 1.00 80.00 95 LEU A C 1
ATOM 689 O O . LEU A 1 95 ? -7.470 -6.384 3.171 1.00 80.00 95 LEU A O 1
ATOM 693 N N . VAL A 1 96 ? -6.547 -5.007 1.652 1.00 82.69 96 VAL A N 1
ATOM 694 C CA . VAL A 1 96 ? -6.106 -3.990 2.621 1.00 82.69 96 VAL A CA 1
ATOM 695 C C . VAL A 1 96 ? -7.302 -3.368 3.335 1.00 82.69 96 VAL A C 1
ATOM 697 O O . VAL A 1 96 ? -7.287 -3.259 4.559 1.00 82.69 96 VAL A O 1
ATOM 700 N N . TRP A 1 97 ? -8.374 -3.040 2.610 1.00 78.00 97 TRP A N 1
ATOM 701 C CA . TRP A 1 97 ? -9.607 -2.527 3.214 1.00 78.00 97 TRP A CA 1
ATOM 702 C C . TRP A 1 97 ? -10.326 -3.560 4.085 1.00 78.00 97 TRP A C 1
ATOM 704 O O . TRP A 1 97 ? -10.813 -3.217 5.165 1.00 78.00 97 TRP A O 1
ATOM 714 N N . VAL A 1 98 ? -10.358 -4.829 3.666 1.00 84.31 98 VAL A N 1
ATOM 715 C CA . VAL A 1 98 ? -10.910 -5.926 4.479 1.00 84.31 98 VAL A CA 1
ATOM 716 C C . VAL A 1 98 ? -10.109 -6.087 5.772 1.00 84.31 98 VAL A C 1
ATOM 718 O O . VAL A 1 98 ? -10.691 -6.126 6.857 1.00 84.31 98 VAL A O 1
ATOM 721 N N . LEU A 1 99 ? -8.779 -6.123 5.682 1.00 81.19 99 LEU A N 1
ATOM 722 C CA . LEU A 1 99 ? -7.894 -6.243 6.839 1.00 81.19 99 LEU A CA 1
ATOM 723 C C . LEU A 1 99 ? -8.020 -5.032 7.771 1.00 81.19 99 LEU A C 1
ATOM 725 O O . LEU A 1 99 ? -8.080 -5.194 8.991 1.00 81.19 99 LEU A O 1
ATOM 729 N N . TRP A 1 100 ? -8.128 -3.827 7.206 1.00 90.12 100 TRP A N 1
ATOM 730 C CA . TRP A 1 100 ? -8.386 -2.604 7.957 1.00 90.12 100 TRP A CA 1
ATOM 731 C C . TRP A 1 100 ? -9.689 -2.698 8.758 1.00 90.12 100 TRP A C 1
ATOM 733 O O . TRP A 1 100 ? -9.668 -2.460 9.968 1.00 90.12 100 TRP A O 1
ATOM 743 N N . ALA A 1 101 ? -10.789 -3.106 8.113 1.00 84.81 101 ALA A N 1
ATOM 744 C CA . ALA A 1 101 ? -12.100 -3.236 8.745 1.00 84.81 101 ALA A CA 1
ATOM 745 C C . ALA A 1 101 ? -12.070 -4.256 9.892 1.00 84.81 101 ALA A C 1
ATOM 747 O O . ALA A 1 101 ? -12.566 -3.978 10.985 1.00 84.81 101 ALA A O 1
ATOM 748 N N . VAL A 1 102 ? -11.424 -5.406 9.678 1.00 86.12 102 VAL A N 1
ATOM 749 C CA . VAL A 1 102 ? -11.231 -6.432 10.714 1.00 86.12 102 VAL A CA 1
ATOM 750 C C . VAL A 1 102 ? -10.437 -5.877 11.900 1.00 86.12 102 VAL A C 1
ATOM 752 O O . VAL A 1 102 ? -10.853 -6.049 13.048 1.00 86.12 102 VAL A O 1
ATOM 755 N N . G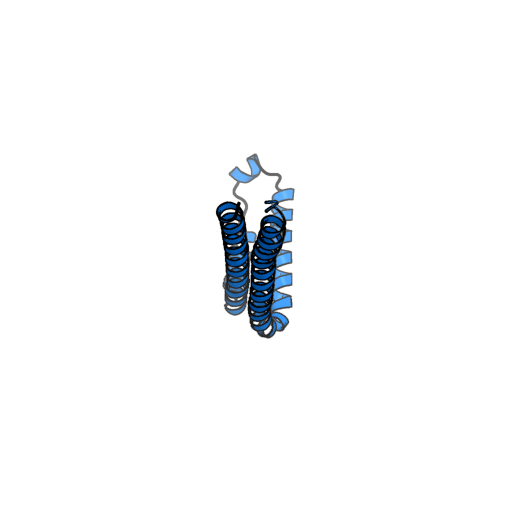LY A 1 103 ? -9.333 -5.167 11.647 1.00 85.19 103 GLY A N 1
ATOM 756 C CA . GLY A 1 103 ? -8.520 -4.556 12.702 1.00 85.19 103 GLY A CA 1
ATOM 757 C C . GLY A 1 103 ? -9.287 -3.511 13.519 1.00 85.19 103 GLY A C 1
ATOM 758 O O . GLY A 1 103 ? -9.208 -3.506 14.750 1.00 85.19 103 GLY A O 1
ATOM 759 N N . LEU A 1 104 ? -10.099 -2.675 12.864 1.00 83.38 104 LEU A N 1
ATOM 760 C CA . LEU A 1 104 ? -10.952 -1.695 13.543 1.00 83.38 104 LEU A CA 1
ATOM 761 C C . LEU A 1 104 ? -12.021 -2.351 14.416 1.00 83.38 104 LEU A C 1
ATOM 763 O O . LEU A 1 104 ? -12.221 -1.930 15.555 1.00 83.38 104 LEU A O 1
ATOM 767 N N . VAL A 1 105 ? -12.684 -3.394 13.909 1.00 87.88 105 VAL A N 1
ATOM 768 C CA . VAL A 1 105 ? -13.671 -4.161 14.681 1.00 87.88 105 VAL A CA 1
ATOM 769 C C . VAL A 1 105 ? -13.014 -4.796 15.906 1.00 87.88 105 VAL A C 1
ATOM 771 O O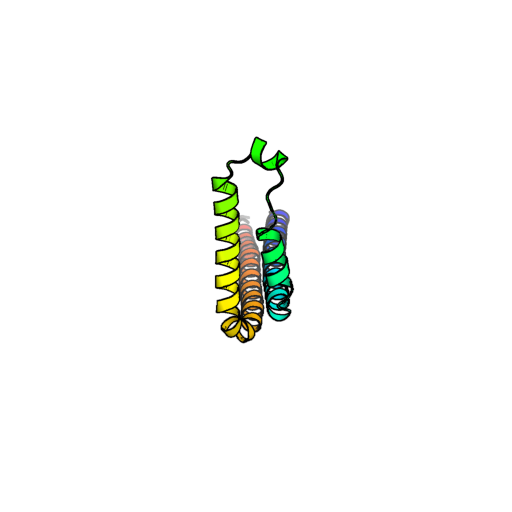 . VAL A 1 105 ? -13.555 -4.695 17.006 1.00 87.88 105 VAL A O 1
ATOM 774 N N . ALA A 1 106 ? -11.826 -5.385 15.759 1.00 82.50 106 ALA A N 1
ATOM 775 C CA . ALA A 1 106 ? -11.087 -5.967 16.878 1.00 82.50 106 ALA A CA 1
ATOM 776 C C . ALA A 1 106 ? -10.726 -4.918 17.945 1.00 82.50 106 ALA A C 1
ATOM 778 O O . ALA A 1 106 ? -10.955 -5.141 19.136 1.00 82.50 106 ALA A O 1
ATOM 779 N N . LEU A 1 107 ? -10.230 -3.747 17.528 1.00 79.31 107 LEU A N 1
ATOM 780 C CA . LEU A 1 107 ? -9.936 -2.626 18.426 1.00 79.31 107 LEU A CA 1
ATOM 781 C C . LEU A 1 107 ? -11.203 -2.131 19.149 1.00 79.31 107 LEU A C 1
ATOM 783 O O . LEU A 1 107 ? -11.160 -1.865 20.352 1.00 79.31 107 LEU A O 1
ATOM 787 N N . LEU A 1 108 ? -12.338 -2.043 18.446 1.00 83.19 108 LEU A N 1
ATOM 788 C CA . LEU A 1 108 ? -13.631 -1.636 19.012 1.00 83.19 108 LEU A CA 1
ATOM 789 C C . LEU A 1 108 ? -14.125 -2.632 20.062 1.00 83.19 108 LEU A C 1
ATOM 791 O O . LEU A 1 108 ? -14.545 -2.231 21.149 1.00 83.19 108 LEU A O 1
ATOM 795 N N . VAL A 1 109 ? -14.036 -3.930 19.764 1.00 85.44 109 VAL A N 1
ATOM 796 C CA . VAL A 1 109 ? -14.394 -5.003 20.699 1.00 85.44 109 VAL A CA 1
ATOM 797 C C . VAL A 1 109 ? -13.489 -4.970 21.928 1.00 85.44 109 VAL A C 1
ATOM 799 O O . VAL A 1 109 ? -13.988 -5.078 23.048 1.00 85.44 109 VAL A O 1
ATOM 802 N N . ALA A 1 110 ? -12.183 -4.756 21.755 1.00 79.94 110 ALA A N 1
ATOM 803 C CA . ALA A 1 110 ? -11.246 -4.643 22.868 1.00 79.94 110 ALA A CA 1
ATOM 804 C C . ALA A 1 110 ? -11.564 -3.431 23.763 1.00 79.94 110 ALA A C 1
ATOM 806 O O . ALA A 1 110 ? -11.647 -3.566 24.990 1.00 79.94 110 ALA A O 1
ATOM 807 N N . ALA A 1 111 ? -11.816 -2.260 23.170 1.00 82.50 111 ALA A N 1
ATOM 808 C CA . ALA A 1 111 ? -12.187 -1.055 23.908 1.00 82.50 111 ALA A CA 1
ATOM 809 C C . ALA A 1 111 ? -13.521 -1.242 24.653 1.00 82.50 111 ALA A C 1
ATOM 811 O O . ALA A 1 111 ? -13.602 -1.030 25.867 1.00 82.50 111 ALA A O 1
ATOM 812 N N . GLY A 1 112 ? -14.557 -1.723 23.960 1.00 80.88 112 GLY A N 1
ATOM 813 C CA . GLY A 1 112 ? -15.876 -1.992 24.535 1.00 80.88 112 GLY A CA 1
ATOM 814 C C . GLY A 1 112 ? -15.839 -3.045 25.646 1.00 80.88 112 GLY A C 1
ATOM 815 O O . GLY A 1 112 ? -16.400 -2.836 26.725 1.00 80.88 112 GLY A O 1
ATOM 816 N N . GLY A 1 113 ? -15.117 -4.146 25.429 1.00 81.38 113 GLY A N 1
ATOM 817 C CA . GLY A 1 113 ? -14.903 -5.205 26.414 1.00 81.38 113 GLY A CA 1
ATOM 818 C C . GLY A 1 113 ? -14.223 -4.692 27.682 1.00 81.38 113 GLY A C 1
ATOM 819 O O . GLY A 1 113 ? -14.694 -4.968 28.787 1.00 81.38 113 GLY A O 1
ATOM 820 N N . SER A 1 114 ? -13.195 -3.852 27.535 1.00 79.00 114 SER A N 1
ATOM 821 C CA . SER A 1 114 ? -12.521 -3.188 28.659 1.00 79.00 114 SER A CA 1
ATOM 822 C C . SER A 1 114 ? -13.505 -2.379 29.509 1.00 79.00 114 SER A C 1
ATOM 824 O O . SER A 1 114 ? -13.524 -2.491 30.737 1.00 79.00 114 SER A O 1
ATOM 826 N N . HIS A 1 115 ? -14.386 -1.603 28.867 1.00 80.81 115 HIS A N 1
ATOM 827 C CA . HIS A 1 115 ? -15.407 -0.821 29.566 1.00 80.81 115 HIS A CA 1
ATOM 828 C C . HIS A 1 115 ? -16.448 -1.700 30.269 1.00 80.81 115 HIS A C 1
ATOM 830 O O . HIS A 1 115 ? -16.823 -1.408 31.407 1.00 80.81 115 HIS A O 1
ATOM 836 N N . LEU A 1 116 ? -16.905 -2.781 29.633 1.00 80.38 116 LEU A N 1
ATOM 837 C CA . LEU A 1 116 ? -17.888 -3.702 30.212 1.00 80.38 116 LEU A CA 1
ATOM 838 C C . LEU A 1 116 ? -17.336 -4.434 31.440 1.00 80.38 116 LEU A C 1
ATOM 840 O O . LEU A 1 116 ? -18.015 -4.506 32.467 1.00 80.38 116 LEU A O 1
ATOM 844 N N . VAL A 1 117 ? -16.096 -4.919 31.371 1.00 80.94 117 VAL A N 1
ATOM 845 C CA . VAL A 1 117 ? -15.420 -5.592 32.490 1.00 80.94 117 VAL A CA 1
ATOM 846 C C . VAL A 1 117 ? -15.213 -4.622 33.655 1.00 80.94 117 VAL A C 1
ATOM 848 O O . VAL A 1 117 ? -15.581 -4.935 34.788 1.00 80.94 117 VAL A O 1
ATOM 851 N N . LEU A 1 118 ? -14.738 -3.402 33.387 1.00 75.62 118 LEU A N 1
ATOM 852 C CA . LEU A 1 118 ? -14.561 -2.370 34.416 1.00 75.62 118 LEU A CA 1
ATOM 853 C C . LEU A 1 118 ? -15.888 -1.947 35.070 1.00 75.62 118 LEU A C 1
ATOM 855 O O . LEU A 1 118 ? -15.928 -1.720 36.281 1.00 75.62 118 LEU A O 1
ATOM 859 N N . ARG A 1 119 ? -16.990 -1.870 34.307 1.00 76.75 119 ARG A N 1
ATOM 860 C CA . ARG A 1 119 ? -18.334 -1.598 34.857 1.00 76.75 119 ARG A CA 1
ATOM 861 C C . ARG A 1 119 ? -18.823 -2.741 35.747 1.00 76.75 119 ARG A C 1
ATOM 863 O O . ARG A 1 119 ? -19.346 -2.473 36.826 1.00 76.75 119 ARG A O 1
ATOM 870 N N . ARG A 1 120 ? -18.614 -3.999 35.340 1.00 77.31 120 ARG A N 1
ATOM 871 C CA . ARG A 1 120 ? -18.982 -5.178 36.144 1.00 77.31 120 ARG A CA 1
ATOM 872 C C . ARG A 1 120 ? -18.189 -5.273 37.448 1.00 77.31 120 ARG A C 1
ATOM 874 O O . ARG A 1 120 ? -18.768 -5.615 38.472 1.00 77.31 120 ARG A O 1
ATOM 881 N N . LEU A 1 121 ? -16.900 -4.935 37.432 1.00 74.62 121 LEU A N 1
ATOM 882 C CA . LEU A 1 121 ? -16.055 -4.944 38.631 1.00 74.62 121 LEU A CA 1
ATOM 883 C C . LEU A 1 121 ? -16.431 -3.823 39.612 1.00 74.62 121 LEU A C 1
ATOM 885 O O . LEU A 1 121 ? -16.506 -4.066 40.810 1.00 74.62 121 LEU A O 1
ATOM 889 N N . ARG A 1 122 ? -16.755 -2.620 39.118 1.00 67.75 122 ARG A N 1
ATOM 890 C CA . ARG A 1 122 ? -17.190 -1.488 39.961 1.00 67.75 122 ARG A CA 1
ATOM 891 C C . ARG A 1 122 ? -18.579 -1.674 40.576 1.00 67.75 122 ARG A C 1
ATOM 893 O O . ARG A 1 122 ? -18.810 -1.209 41.685 1.00 67.75 122 ARG A O 1
ATOM 900 N N . GLY A 1 123 ? -19.490 -2.365 39.888 1.00 61.31 123 GLY A N 1
ATOM 901 C CA . GLY A 1 123 ? -20.828 -2.671 40.410 1.00 61.31 123 GLY A CA 1
ATOM 902 C C . GLY A 1 123 ? -20.840 -3.663 41.580 1.00 61.31 123 GLY A C 1
ATOM 903 O O . GLY A 1 123 ? -21.812 -3.700 42.323 1.00 61.31 123 GLY A O 1
ATOM 904 N N . ARG A 1 124 ? -19.763 -4.439 41.776 1.00 61.06 124 ARG A N 1
ATOM 905 C CA . ARG A 1 124 ? -19.640 -5.419 42.870 1.00 61.06 124 ARG A CA 1
ATOM 906 C C . ARG A 1 124 ? -19.097 -4.840 44.187 1.00 61.06 124 ARG A C 1
ATOM 908 O O . ARG A 1 124 ? -19.105 -5.550 45.181 1.00 61.06 124 ARG A O 1
ATOM 915 N N . VAL A 1 125 ? -18.641 -3.582 44.215 1.00 59.59 125 VAL A N 1
ATOM 916 C CA . VAL A 1 125 ? -17.956 -2.959 45.375 1.00 59.59 125 VAL A CA 1
ATOM 917 C C . VAL A 1 125 ? -18.841 -1.922 46.088 1.00 59.59 125 VAL A C 1
ATOM 919 O O . VAL A 1 125 ? -18.362 -0.914 46.590 1.00 59.59 125 VAL A O 1
ATOM 922 N N . ARG A 1 126 ? -20.158 -2.145 46.159 1.00 55.19 126 ARG A N 1
ATOM 923 C CA . ARG A 1 126 ? -21.004 -1.460 47.153 1.00 55.19 126 ARG A CA 1
ATOM 924 C C . ARG A 1 126 ? -21.409 -2.451 48.246 1.00 55.19 126 ARG A C 1
ATOM 926 O O . ARG A 1 126 ? -22.445 -3.093 48.091 1.00 55.19 126 ARG A O 1
ATOM 933 N N . PRO A 1 127 ? -20.620 -2.613 49.321 1.00 54.91 127 PRO A N 1
ATOM 934 C CA . PRO A 1 127 ? -21.172 -3.013 50.602 1.00 54.91 127 PRO A CA 1
ATOM 935 C C . PRO A 1 127 ? -21.848 -1.799 51.260 1.00 54.91 127 PRO A C 1
ATOM 937 O O . PRO A 1 127 ? -21.390 -0.666 51.098 1.00 54.91 127 PRO A O 1
ATOM 940 N N . HIS A 1 128 ? -22.977 -2.081 51.907 1.00 50.25 128 HIS A N 1
ATOM 941 C CA . HIS A 1 128 ? -23.811 -1.167 52.686 1.00 50.25 128 HIS A CA 1
ATOM 942 C C . HIS A 1 128 ? -23.052 -0.467 53.814 1.00 50.25 128 HIS A C 1
ATOM 944 O O . HIS A 1 128 ? -22.133 -1.103 54.378 1.00 50.25 128 HIS A O 1
#

Foldseek 3Di:
DLVVLVVVLVVVLVVLVVVLVVVLVVLVVLLVCLVVVVNLVVQLVVLPDDDDPVVVVPDPPVVSVVVSVVSNVVSVVSNVCNVVSNVCSVVVNVVSVVVSVVVNVVSVCVSVVVVVVVVVVVVVPDDD

Secondary structure (DSSP, 8-state):
-HHHHHHHHHHHHHHHHHHHHHHHHHHHHHHHHHHHSHHHHHHHHHHTSPPPTTGGGTS-HHHHHHHHHHHHHHHHHHHHHHHHHHHHHHHHHHHHHHHHHHHHHHHHHHHHHHHHHHHHHHHT----

Sequence (128 aa):
MVILSGLLFGLLALLWTGGAFAFAELVQWGAQALASGGAVDTARGLATLPVPQWIALWVDPALVQAAQSVVLWTLDAAREAVPMLGSAAGWLVALVWVLWAVGLVALLVAAGGSHLVLRRLRGRVRPH

pLDDT: mean 79.35, std 8.04, range [50.25, 90.12]

Organism: NCBI:txid2801330

Radius of gyration: 24.63 Å; chains: 1; bounding box: 60×24×71 Å